Protein AF-A0A2N2NCZ4-F1 (afdb_monomer)

Mean predicted aligned error: 8.4 Å

Foldseek 3Di:
DDPPPPPPPDPPDADAFAADDPVLVVLLVVLVVVCVVVVHAAAALPDPDVVSLVVQLVSSLVVCVVPDPPPVCSNVSSVQSSQQRHHLGSCSSVVPDPQFDDWDADQQWIWTQGVNDIGTNGRRYGPVSNVVSVVVNVVRVD

Solvent-accessible surface area (backbone atoms only — not comparable to full-atom values): 8424 Å² total; per-residue (Å²): 137,82,80,82,72,77,74,74,82,69,75,93,64,79,85,89,75,82,54,57,50,73,69,52,52,56,49,42,51,56,51,48,53,50,31,58,75,72,69,54,76,65,54,54,64,86,62,79,59,66,66,59,54,49,51,50,33,52,51,48,34,49,53,42,61,77,76,46,88,60,70,84,53,36,66,60,50,22,49,54,40,40,42,50,59,26,37,59,16,79,50,39,70,51,72,71,36,90,52,48,78,46,81,47,77,55,88,22,28,34,34,34,32,41,78,93,38,82,44,80,75,44,68,41,41,58,41,70,56,55,52,54,47,52,53,54,46,54,72,70,71,110

Secondary structure (DSSP, 8-state):
-----------SS---PPPPPHHHHHHHHHHHHHHHHHTPPPPPTT---HHHHHHHHHHHHHHHHHH-S-TTTHHHHHHHHHHHHSTTGGGHHHHT-TTEEEEEEETTEEEEEETTEEEEEEE-S-HHHHHHHHHHHHHH--

Nearest PDB structures (foldseek):
  3bw3-assembly1_A-2  TM=2.807E-01  e=3.750E+00  Streptomyces ansochromogenes
  1uk5-assembly1_A  TM=2.786E-01  e=5.407E+00  Mus musculus

pLDDT: mean 81.17, std 11.91, range [39.19, 93.56]

Sequence (142 aa):
MDNLGTSLIHPSSPPIIQPLNQSDLILIERVREELVFRGINPPSWREVDPEKRRRFFDEVRSILIDQFEDRLAVNRNALIITDALSGIGLLDQLLRDPYVEEIFVRNGVVAVEYDGTFHHLGKLADDSYFENLAVHVADQGG

Structure (mmCIF, N/CA/C/O backbone):
data_AF-A0A2N2NCZ4-F1
#
_entry.id   AF-A0A2N2NCZ4-F1
#
loop_
_atom_site.group_PDB
_atom_site.id
_atom_site.type_symbol
_atom_site.label_atom_id
_atom_site.label_alt_id
_atom_site.label_comp_id
_atom_site.label_asym_id
_atom_site.label_entity_id
_atom_site.label_seq_id
_atom_site.pdbx_PDB_ins_code
_atom_site.Cartn_x
_atom_site.Cartn_y
_atom_site.Cartn_z
_atom_site.occupancy
_atom_site.B_iso_or_equiv
_atom_site.auth_seq_id
_atom_site.auth_comp_id
_atom_site.auth_asym_id
_atom_site.auth_atom_id
_atom_site.pdbx_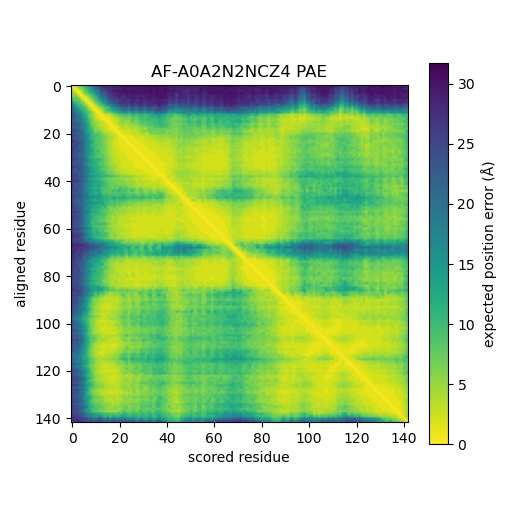PDB_model_num
ATOM 1 N N . MET A 1 1 ? 44.301 10.380 -21.698 1.00 39.19 1 MET A N 1
ATOM 2 C CA . MET A 1 1 ? 43.675 11.042 -20.534 1.00 39.19 1 MET A CA 1
ATOM 3 C C . MET A 1 1 ? 42.285 10.474 -20.470 1.00 39.19 1 MET A C 1
ATOM 5 O O . MET A 1 1 ? 41.419 10.885 -21.230 1.00 39.19 1 MET A O 1
ATOM 9 N N . ASP A 1 2 ? 42.162 9.415 -19.686 1.00 39.78 2 ASP A N 1
ATOM 10 C CA . ASP A 1 2 ? 41.014 8.525 -19.693 1.00 39.78 2 ASP A CA 1
ATOM 11 C C . ASP A 1 2 ? 39.938 9.128 -18.796 1.00 39.78 2 ASP A C 1
ATOM 13 O O . ASP A 1 2 ? 40.158 9.364 -17.607 1.00 39.78 2 ASP A O 1
ATOM 17 N N . ASN A 1 3 ? 38.790 9.443 -19.395 1.00 41.97 3 ASN A N 1
ATOM 18 C CA . ASN A 1 3 ? 37.600 9.836 -18.661 1.00 41.97 3 ASN A CA 1
ATOM 19 C C . ASN A 1 3 ? 37.147 8.629 -17.836 1.00 41.97 3 ASN A C 1
ATOM 21 O O . ASN A 1 3 ? 36.598 7.671 -18.379 1.00 41.97 3 ASN A O 1
ATOM 25 N N . LEU A 1 4 ? 37.377 8.682 -16.524 1.00 44.81 4 LEU A N 1
ATOM 26 C CA . LEU A 1 4 ? 36.691 7.844 -15.547 1.00 44.81 4 LEU A CA 1
ATOM 27 C C . LEU A 1 4 ? 35.210 8.228 -15.578 1.00 44.81 4 LEU A C 1
ATOM 29 O O . LEU A 1 4 ? 34.755 9.090 -14.829 1.00 44.81 4 LEU A O 1
ATOM 33 N N . GLY A 1 5 ? 34.474 7.623 -16.510 1.00 43.09 5 GLY A N 1
ATOM 34 C CA . GLY A 1 5 ? 33.025 7.620 -16.497 1.00 43.09 5 GLY A CA 1
ATOM 35 C C . GLY A 1 5 ? 32.584 6.977 -15.194 1.00 43.09 5 GLY A C 1
ATOM 36 O O . GLY A 1 5 ? 32.761 5.776 -14.995 1.00 43.09 5 GLY A O 1
ATOM 37 N N . THR A 1 6 ? 32.056 7.792 -14.289 1.00 41.78 6 THR A N 1
ATOM 38 C CA . THR A 1 6 ? 31.258 7.341 -13.158 1.00 41.78 6 THR A CA 1
ATOM 39 C C . THR A 1 6 ? 30.186 6.417 -13.727 1.00 41.78 6 THR A C 1
ATOM 41 O O . THR A 1 6 ? 29.226 6.894 -14.326 1.00 41.78 6 THR A O 1
ATOM 44 N N . SER A 1 7 ? 30.373 5.097 -13.619 1.00 45.47 7 SER A N 1
ATOM 45 C CA . SER A 1 7 ? 29.278 4.156 -13.832 1.00 45.47 7 SER A CA 1
ATOM 46 C C . SER A 1 7 ? 28.249 4.496 -12.773 1.00 45.47 7 SER A C 1
ATOM 48 O O . SER A 1 7 ? 28.431 4.179 -11.597 1.00 45.47 7 SER A O 1
ATOM 50 N N . LEU A 1 8 ? 27.213 5.224 -13.182 1.00 53.41 8 LEU A N 1
ATOM 51 C CA . LEU A 1 8 ? 25.962 5.264 -12.455 1.00 53.41 8 LEU A CA 1
ATOM 52 C C . LEU A 1 8 ? 25.588 3.797 -12.273 1.00 53.41 8 LEU A C 1
ATOM 54 O O . LEU A 1 8 ? 25.417 3.069 -13.250 1.00 53.41 8 LEU A O 1
ATOM 58 N N . ILE A 1 9 ? 25.620 3.326 -11.030 1.00 55.41 9 ILE A N 1
ATOM 59 C CA . ILE A 1 9 ? 25.180 1.980 -10.692 1.00 55.41 9 ILE A CA 1
ATOM 60 C C . ILE A 1 9 ? 23.670 2.009 -10.921 1.00 55.41 9 ILE A C 1
ATOM 62 O O . ILE A 1 9 ? 22.908 2.356 -10.023 1.00 55.41 9 ILE A O 1
ATOM 66 N N . HIS A 1 10 ? 23.253 1.761 -12.160 1.00 57.41 10 HIS A N 1
ATOM 67 C CA . HIS A 1 10 ? 21.858 1.539 -12.490 1.00 57.41 10 HIS A CA 1
ATOM 68 C C . HIS A 1 10 ? 21.456 0.244 -11.778 1.00 57.41 10 HIS A C 1
ATOM 70 O O . HIS A 1 10 ? 22.152 -0.769 -11.938 1.00 57.41 10 HIS A O 1
ATOM 76 N N . PRO A 1 11 ? 20.414 0.257 -10.932 1.00 66.75 11 PRO A N 1
ATOM 77 C CA . PRO A 1 11 ? 19.906 -0.981 -10.369 1.00 66.75 11 PRO A CA 1
ATOM 78 C C . PRO A 1 11 ? 19.506 -1.871 -11.545 1.00 66.75 11 PRO A C 1
ATOM 80 O O . PRO A 1 11 ? 18.781 -1.440 -12.423 1.00 66.75 11 PRO A O 1
ATOM 83 N N . SER A 1 12 ? 20.000 -3.102 -11.614 1.00 72.81 12 SER A N 1
ATOM 84 C CA . SER A 1 12 ? 19.674 -4.018 -12.718 1.00 72.81 12 SER A CA 1
ATOM 85 C C . SER A 1 12 ? 18.339 -4.740 -12.511 1.00 72.81 12 SER A C 1
ATOM 87 O O . SER A 1 12 ? 18.088 -5.781 -13.120 1.00 72.81 12 SER A O 1
ATOM 89 N N . SER A 1 13 ? 17.546 -4.322 -11.524 1.00 81.12 13 SER A N 1
ATOM 90 C CA . SER A 1 13 ? 16.341 -5.027 -11.103 1.00 81.12 13 SER A CA 1
ATOM 91 C C . SER A 1 13 ? 15.372 -4.083 -10.395 1.00 81.12 13 SER A C 1
ATOM 93 O O . SER A 1 13 ? 15.822 -3.222 -9.634 1.00 81.12 13 SER A O 1
ATOM 95 N N . PRO A 1 14 ? 14.059 -4.294 -10.584 1.00 83.94 14 PRO A N 1
ATOM 96 C CA . PRO A 1 14 ? 13.028 -3.527 -9.900 1.00 83.94 14 PRO A CA 1
ATOM 97 C C . PRO A 1 14 ? 13.042 -3.768 -8.381 1.00 83.94 14 PRO A C 1
ATOM 99 O O . PRO A 1 14 ? 13.574 -4.785 -7.911 1.00 83.94 14 PRO A O 1
ATOM 102 N N . PRO A 1 15 ? 12.422 -2.868 -7.595 1.00 83.44 15 PRO A N 1
ATOM 103 C CA . PRO A 1 15 ? 12.303 -3.035 -6.154 1.00 83.44 15 PRO A CA 1
ATOM 104 C C . PRO A 1 15 ? 11.508 -4.300 -5.795 1.00 83.44 15 PRO A C 1
ATOM 106 O O . PRO A 1 15 ? 10.540 -4.679 -6.456 1.00 83.44 15 PRO A O 1
ATOM 109 N N . ILE A 1 16 ? 11.930 -4.965 -4.716 1.00 83.00 16 ILE A N 1
ATOM 110 C CA . ILE A 1 16 ? 11.297 -6.196 -4.232 1.00 83.00 16 ILE A CA 1
ATOM 111 C C . ILE A 1 16 ? 10.042 -5.835 -3.437 1.00 83.00 16 ILE A C 1
ATOM 113 O O . ILE A 1 16 ? 10.140 -5.271 -2.348 1.00 83.00 16 ILE A O 1
ATOM 117 N N . ILE A 1 17 ? 8.876 -6.244 -3.938 1.00 83.25 17 ILE A N 1
ATOM 118 C CA . ILE A 1 17 ? 7.608 -6.129 -3.212 1.00 83.25 17 ILE A CA 1
ATOM 119 C C . ILE A 1 17 ? 7.332 -7.414 -2.434 1.00 83.25 17 ILE A C 1
ATOM 121 O O . ILE A 1 17 ? 7.426 -8.519 -2.970 1.00 83.25 17 ILE A O 1
ATOM 125 N N . GLN A 1 18 ? 6.952 -7.266 -1.165 1.00 81.69 18 GLN A N 1
ATOM 126 C CA . GLN A 1 18 ? 6.456 -8.383 -0.366 1.00 81.69 18 GLN A CA 1
ATOM 127 C C . GLN A 1 18 ? 4.992 -8.673 -0.728 1.00 81.69 18 GLN A C 1
ATOM 129 O O . GLN A 1 18 ? 4.167 -7.762 -0.638 1.00 81.69 18 GLN A O 1
ATOM 134 N N . PRO A 1 19 ? 4.648 -9.917 -1.106 1.00 84.56 19 PRO A N 1
ATOM 135 C CA . PRO A 1 19 ? 3.262 -10.294 -1.339 1.00 84.56 19 PRO A CA 1
ATOM 136 C C . PRO A 1 19 ? 2.412 -10.155 -0.073 1.00 84.56 19 PRO A C 1
ATOM 138 O O . PRO A 1 19 ? 2.862 -10.519 1.016 1.00 84.56 19 PRO A O 1
ATOM 141 N N . LEU A 1 20 ? 1.167 -9.708 -0.233 1.00 84.25 20 LEU A N 1
ATOM 142 C CA . LEU A 1 20 ? 0.166 -9.747 0.829 1.00 84.25 20 LEU A CA 1
ATOM 143 C C . LEU A 1 20 ? -0.378 -11.165 0.960 1.00 84.25 20 LEU A C 1
ATOM 145 O O . LEU A 1 20 ? -0.828 -11.774 -0.014 1.00 84.25 20 LEU A O 1
ATOM 149 N N . ASN A 1 21 ? -0.358 -11.687 2.182 1.00 83.69 21 ASN A N 1
ATOM 150 C CA . ASN A 1 21 ? -1.032 -12.937 2.507 1.00 83.69 21 ASN A CA 1
ATOM 151 C C . ASN A 1 21 ? -2.483 -12.675 2.960 1.00 83.69 21 ASN A C 1
ATOM 153 O O . ASN A 1 21 ? -2.907 -11.539 3.159 1.00 83.69 21 ASN A O 1
ATOM 157 N N . GLN A 1 22 ? -3.258 -13.742 3.157 1.00 81.00 22 GLN A N 1
ATOM 158 C CA . GLN A 1 22 ? -4.672 -13.629 3.527 1.00 81.00 22 GLN A CA 1
ATOM 159 C C . GLN A 1 22 ? -4.900 -12.947 4.888 1.00 81.00 22 GLN A C 1
ATOM 161 O O . GLN A 1 22 ? -5.884 -12.229 5.052 1.00 81.00 22 GLN A O 1
ATOM 166 N N . SER A 1 23 ? -3.992 -13.128 5.848 1.00 83.31 23 SER A N 1
ATOM 167 C CA . SER A 1 23 ? -4.052 -12.434 7.138 1.00 83.31 23 SER A CA 1
ATOM 168 C C . SER A 1 23 ? -3.828 -10.932 6.970 1.00 83.31 23 SER A C 1
ATOM 170 O O . SER A 1 23 ? -4.530 -10.144 7.602 1.00 83.31 23 SER A O 1
ATOM 172 N N . ASP A 1 24 ? -2.905 -10.534 6.088 1.00 83.38 24 ASP A N 1
ATOM 173 C CA . ASP A 1 24 ? -2.651 -9.125 5.781 1.00 83.38 24 ASP A CA 1
ATOM 174 C C . ASP A 1 24 ? -3.878 -8.484 5.122 1.00 83.38 24 ASP A C 1
ATOM 176 O O . ASP A 1 24 ? -4.268 -7.383 5.496 1.00 83.38 24 ASP A O 1
ATOM 180 N N . LEU A 1 25 ? -4.539 -9.185 4.193 1.00 82.50 25 LEU A N 1
ATOM 181 C CA . LEU A 1 25 ? -5.753 -8.693 3.529 1.00 82.50 25 LEU A CA 1
ATOM 182 C C . LEU A 1 25 ? -6.908 -8.475 4.517 1.00 82.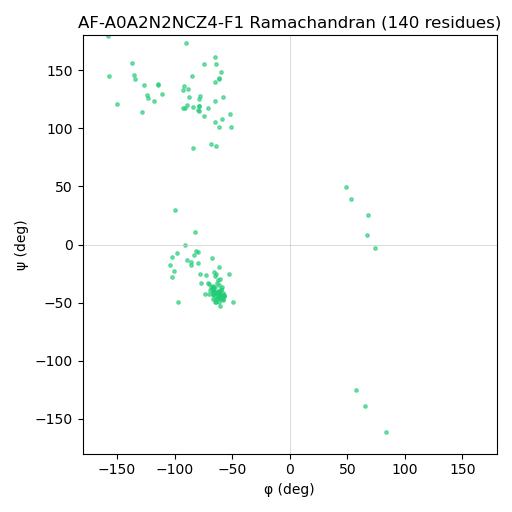50 25 LEU A C 1
ATOM 184 O O . LEU A 1 25 ? -7.555 -7.430 4.482 1.00 82.50 25 LEU A O 1
ATOM 188 N N . ILE A 1 26 ? -7.139 -9.423 5.433 1.00 85.75 26 ILE A N 1
ATOM 189 C CA . ILE A 1 26 ? -8.155 -9.285 6.493 1.00 85.75 26 ILE A CA 1
ATOM 190 C C . ILE A 1 26 ? -7.833 -8.086 7.391 1.00 85.75 26 ILE A C 1
ATOM 192 O O . ILE A 1 26 ? -8.725 -7.333 7.787 1.00 85.75 26 ILE A O 1
ATOM 196 N N . LEU A 1 27 ? -6.553 -7.907 7.717 1.00 85.31 27 LEU A N 1
ATOM 197 C CA . LEU A 1 27 ? -6.094 -6.809 8.552 1.00 85.31 27 LEU A CA 1
ATOM 198 C C . LEU A 1 27 ? -6.279 -5.451 7.860 1.00 85.31 27 LEU A C 1
ATOM 200 O O . LEU A 1 27 ? -6.759 -4.509 8.490 1.00 85.31 27 LEU A O 1
ATOM 204 N N . ILE A 1 28 ? -5.942 -5.364 6.571 1.00 85.88 28 ILE A N 1
ATOM 205 C CA . ILE A 1 28 ? -6.141 -4.171 5.741 1.00 85.88 28 ILE A CA 1
ATOM 206 C C . ILE A 1 28 ? -7.620 -3.789 5.701 1.00 85.88 28 ILE A C 1
ATOM 208 O O . ILE A 1 28 ? -7.935 -2.616 5.890 1.00 85.88 28 ILE A O 1
ATOM 212 N N . GLU A 1 29 ? -8.522 -4.755 5.503 1.00 85.06 29 GLU A N 1
ATOM 213 C CA . GLU A 1 29 ? -9.961 -4.477 5.451 1.00 85.06 29 GLU A CA 1
ATOM 214 C C . GLU A 1 29 ? -10.477 -3.928 6.784 1.00 85.06 29 GLU A C 1
ATOM 216 O O . GLU A 1 29 ? -11.117 -2.881 6.819 1.00 85.06 29 GLU A O 1
ATOM 221 N N . ARG A 1 30 ? -10.109 -4.562 7.903 1.00 87.06 30 ARG A N 1
ATOM 222 C CA . ARG A 1 30 ? -10.516 -4.095 9.235 1.00 87.06 30 ARG A CA 1
ATOM 223 C C . ARG A 1 30 ? -10.012 -2.679 9.532 1.00 87.06 30 ARG A C 1
ATOM 225 O O . ARG A 1 30 ? -10.752 -1.864 10.075 1.00 87.06 30 ARG A O 1
ATOM 232 N N . VAL A 1 31 ? -8.757 -2.373 9.193 1.00 87.56 31 VAL A N 1
ATOM 233 C CA . VAL A 1 31 ? -8.218 -1.019 9.395 1.00 87.56 31 VAL A CA 1
ATOM 234 C C . VAL A 1 31 ? -8.884 -0.016 8.454 1.00 87.56 31 VAL A C 1
ATOM 236 O O . VAL A 1 31 ? -9.158 1.105 8.873 1.00 87.56 31 VAL A O 1
ATOM 239 N N . ARG A 1 32 ? -9.199 -0.402 7.213 1.00 85.00 32 ARG A N 1
ATOM 240 C CA . ARG A 1 32 ? -9.948 0.446 6.277 1.00 85.00 32 ARG A CA 1
ATOM 241 C C . ARG A 1 32 ? -11.323 0.813 6.833 1.00 85.00 32 ARG A C 1
ATOM 243 O O . ARG A 1 32 ? -11.673 1.989 6.804 1.00 85.00 32 ARG A O 1
ATOM 250 N N . GLU A 1 33 ? -12.075 -0.152 7.355 1.00 86.94 33 GLU A N 1
ATOM 251 C CA . GLU A 1 33 ? -13.379 0.099 7.983 1.00 86.94 33 GLU A CA 1
ATOM 252 C C . GLU A 1 33 ? -13.266 1.109 9.135 1.00 86.94 33 GLU A C 1
ATOM 254 O O . GLU A 1 33 ? -14.051 2.055 9.218 1.00 86.94 33 GLU A O 1
ATOM 259 N N . GLU A 1 34 ? -12.245 0.964 9.982 1.00 88.56 34 GLU A N 1
ATOM 260 C CA . GLU A 1 34 ? -11.992 1.892 11.087 1.00 88.56 34 GLU A CA 1
ATOM 261 C C . GLU A 1 34 ? -11.596 3.295 10.594 1.00 88.56 34 GLU A C 1
ATOM 263 O O . GLU A 1 34 ? -12.071 4.297 11.128 1.00 88.56 34 GLU A O 1
ATOM 268 N N . LEU A 1 35 ? -10.759 3.396 9.557 1.00 87.19 35 LEU A N 1
ATOM 269 C CA . LEU A 1 35 ? -10.389 4.679 8.950 1.00 87.19 35 LEU A CA 1
ATOM 270 C C . LEU A 1 35 ? -11.618 5.403 8.389 1.00 87.19 35 LEU A C 1
ATOM 272 O O . LEU A 1 35 ? -11.787 6.599 8.633 1.00 87.19 35 LEU A O 1
ATOM 276 N N . VAL A 1 36 ? -12.509 4.673 7.710 1.00 85.69 36 VAL A N 1
ATOM 277 C CA . VAL A 1 36 ? -13.789 5.202 7.217 1.00 85.69 36 VAL A CA 1
ATOM 278 C C . VAL A 1 36 ? -14.659 5.676 8.379 1.00 85.69 36 VAL A C 1
ATOM 280 O O . VAL A 1 36 ? -15.185 6.787 8.330 1.00 85.69 36 VAL A O 1
ATOM 283 N N . PHE A 1 37 ? -14.767 4.885 9.449 1.00 87.19 37 PHE A N 1
ATOM 284 C CA . PHE A 1 37 ? -15.521 5.258 10.647 1.00 87.19 37 PHE A CA 1
ATOM 285 C C . PHE A 1 37 ? -14.984 6.540 11.305 1.00 87.19 37 PHE A C 1
ATOM 287 O O . PHE A 1 37 ? -15.764 7.396 11.726 1.00 87.19 37 PHE A O 1
ATOM 294 N N . ARG A 1 38 ? -13.657 6.711 11.348 1.00 87.12 38 ARG A N 1
ATOM 295 C CA . ARG A 1 38 ? -12.985 7.910 11.880 1.00 87.12 38 ARG A CA 1
ATOM 296 C C . ARG A 1 38 ? -12.967 9.094 10.902 1.00 87.12 38 ARG A C 1
ATOM 298 O O . ARG A 1 38 ? -12.540 10.181 11.285 1.00 87.12 38 ARG A O 1
ATOM 305 N N . GLY A 1 39 ? -13.419 8.913 9.658 1.00 84.94 39 GLY A N 1
ATOM 306 C CA . GLY A 1 39 ? -13.376 9.939 8.610 1.00 84.94 39 GLY A CA 1
ATOM 307 C C . GLY A 1 39 ? -11.958 10.285 8.138 1.00 84.94 39 GLY A C 1
ATOM 308 O O . GLY A 1 39 ? -11.719 11.398 7.667 1.00 84.94 39 GLY A O 1
ATOM 309 N N . ILE A 1 40 ? -11.008 9.358 8.288 1.00 85.94 40 ILE A N 1
ATOM 310 C CA . ILE A 1 40 ? -9.609 9.528 7.889 1.00 85.94 40 ILE A CA 1
ATOM 311 C C . ILE A 1 40 ? -9.440 8.983 6.472 1.00 85.94 40 ILE A C 1
ATOM 313 O O . ILE A 1 40 ? -9.608 7.791 6.225 1.00 85.94 40 ILE A O 1
ATOM 317 N N . ASN A 1 41 ? -9.063 9.857 5.540 1.00 82.56 41 ASN A N 1
ATOM 318 C CA . ASN A 1 41 ? -8.819 9.467 4.155 1.00 82.56 41 ASN A CA 1
ATOM 319 C C . ASN A 1 41 ? -7.343 9.105 3.939 1.00 82.56 41 ASN A C 1
ATOM 321 O O . ASN A 1 41 ? -6.470 9.853 4.397 1.00 82.56 41 ASN A O 1
ATOM 325 N N . PRO A 1 42 ? -7.047 8.015 3.208 1.00 83.62 42 PRO A N 1
ATOM 326 C CA . PRO A 1 42 ? -5.687 7.728 2.784 1.00 83.62 42 PRO A CA 1
ATOM 327 C C . PRO A 1 42 ? -5.119 8.853 1.906 1.00 83.62 42 PRO A C 1
ATOM 329 O O . PRO A 1 42 ? -5.865 9.501 1.163 1.00 83.62 42 PRO A O 1
ATOM 332 N N . PRO A 1 43 ? -3.801 9.103 1.962 1.00 84.12 43 PRO A N 1
ATOM 333 C CA . PRO A 1 43 ? -3.163 10.068 1.082 1.00 84.12 43 PRO A CA 1
ATOM 334 C C . PRO A 1 43 ? -3.256 9.602 -0.378 1.00 84.12 43 PRO A C 1
ATOM 336 O O . PRO A 1 43 ? -3.072 8.421 -0.685 1.00 84.12 43 PRO A O 1
ATOM 339 N N . SER A 1 44 ? -3.517 10.551 -1.280 1.00 80.62 44 SER A N 1
ATOM 340 C CA . SER A 1 44 ? -3.587 10.289 -2.721 1.00 80.62 44 SER A CA 1
ATOM 341 C C . SER A 1 44 ? -2.239 9.833 -3.279 1.00 80.62 44 SER A C 1
ATOM 343 O O . SER A 1 44 ? -1.186 10.195 -2.760 1.00 80.62 44 SER A O 1
ATOM 345 N N . TRP A 1 45 ? -2.243 9.098 -4.392 1.00 75.38 45 TRP A N 1
ATOM 346 C CA . TRP A 1 45 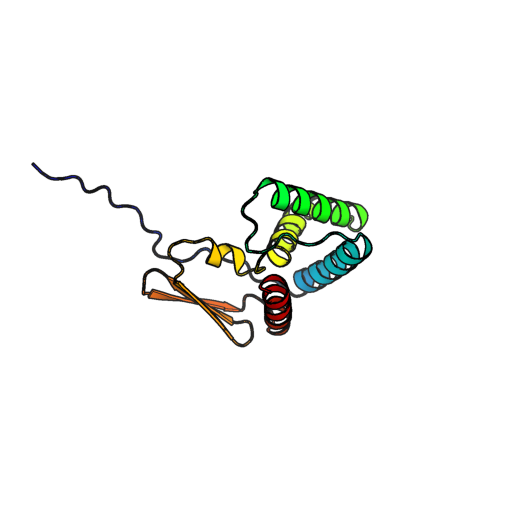? -0.999 8.685 -5.060 1.00 75.38 45 TRP A CA 1
ATOM 347 C C . TRP A 1 45 ? -0.208 9.863 -5.631 1.00 75.38 45 TRP A C 1
ATOM 349 O O . TRP A 1 45 ? 1.010 9.785 -5.775 1.00 75.38 45 TRP A O 1
ATOM 359 N N . ARG A 1 46 ? -0.892 10.979 -5.905 1.00 72.50 46 ARG A N 1
ATOM 360 C CA . ARG A 1 46 ? -0.276 12.245 -6.323 1.00 72.50 46 ARG A CA 1
ATOM 361 C C . ARG A 1 46 ? 0.269 13.048 -5.143 1.00 72.50 46 ARG A C 1
ATOM 363 O O . ARG A 1 46 ? 0.855 14.106 -5.356 1.00 72.50 46 ARG A O 1
ATOM 370 N N . GLU A 1 47 ? 0.039 12.592 -3.912 1.00 79.19 47 GLU A N 1
ATOM 371 C CA . GLU A 1 47 ? 0.527 13.268 -2.721 1.00 79.19 47 GLU A CA 1
ATOM 372 C C . GLU A 1 47 ? 2.045 13.104 -2.612 1.00 79.19 47 GLU A C 1
ATOM 374 O O . GLU A 1 47 ? 2.576 11.996 -2.490 1.00 79.19 47 GLU A O 1
ATOM 379 N N . VAL A 1 48 ? 2.739 14.238 -2.663 1.00 71.00 48 VAL A N 1
ATOM 380 C CA . VAL A 1 48 ? 4.202 14.317 -2.602 1.00 71.00 48 VAL A CA 1
ATOM 381 C C . VAL A 1 48 ? 4.696 14.756 -1.228 1.00 71.00 48 VAL A C 1
ATOM 383 O O . VAL A 1 48 ? 5.892 14.661 -0.970 1.00 71.00 48 VAL A O 1
ATOM 386 N N . ASP A 1 49 ? 3.802 15.225 -0.348 1.00 80.50 49 ASP A N 1
ATOM 387 C CA . ASP A 1 49 ? 4.166 15.661 0.996 1.00 80.50 49 ASP A CA 1
ATOM 388 C C . ASP A 1 49 ? 4.460 14.456 1.919 1.00 80.50 49 ASP A C 1
ATOM 390 O O . ASP A 1 49 ? 3.534 13.725 2.307 1.00 80.50 49 ASP A O 1
ATOM 394 N N . PRO A 1 50 ? 5.729 14.239 2.323 1.00 77.50 50 PRO A N 1
ATOM 395 C CA . PRO A 1 50 ? 6.091 13.134 3.206 1.00 77.50 50 PRO A CA 1
ATOM 396 C C . PRO A 1 50 ? 5.450 13.254 4.596 1.00 77.50 50 PRO A C 1
ATOM 398 O O . PRO A 1 50 ? 5.221 12.233 5.250 1.00 77.50 50 PRO A O 1
ATOM 401 N N . GLU A 1 51 ? 5.109 14.467 5.044 1.00 85.62 51 GLU A N 1
ATOM 402 C CA . GLU A 1 51 ? 4.475 14.690 6.345 1.00 85.62 51 GLU A CA 1
ATOM 403 C C . GLU A 1 51 ? 3.063 14.102 6.387 1.00 85.62 51 GLU A C 1
ATOM 405 O O . GLU A 1 51 ? 2.666 13.510 7.392 1.00 85.62 51 GLU A O 1
ATOM 410 N N . LYS A 1 52 ? 2.300 14.194 5.292 1.00 84.62 52 LYS A N 1
ATOM 411 C CA . LYS A 1 52 ? 0.950 13.616 5.222 1.00 84.62 52 LYS A CA 1
ATOM 412 C C . LYS A 1 52 ? 0.973 12.097 5.276 1.00 84.62 52 LYS A C 1
ATOM 414 O O . LYS A 1 52 ? 0.185 11.509 6.017 1.00 84.62 52 LYS A O 1
ATOM 419 N N . ARG A 1 53 ? 1.901 11.460 4.553 1.00 82.56 53 ARG A N 1
ATOM 420 C CA . ARG A 1 53 ? 2.073 10.001 4.624 1.00 82.56 53 ARG A CA 1
ATOM 421 C C . ARG A 1 53 ? 2.477 9.569 6.029 1.00 82.56 53 ARG A C 1
ATOM 423 O O . ARG A 1 53 ? 1.970 8.572 6.534 1.00 82.56 53 ARG A O 1
ATOM 430 N N . ARG A 1 54 ? 3.348 10.342 6.683 1.00 86.12 54 ARG A N 1
ATOM 431 C CA . ARG A 1 54 ? 3.771 10.055 8.053 1.00 86.12 54 ARG A CA 1
ATOM 432 C C . ARG A 1 54 ? 2.631 10.182 9.061 1.00 86.12 54 ARG A C 1
ATOM 434 O O . ARG A 1 54 ? 2.471 9.292 9.885 1.00 86.12 54 ARG A O 1
ATOM 441 N N . ARG A 1 55 ? 1.798 11.219 8.948 1.00 89.69 55 ARG A N 1
ATOM 442 C CA . ARG A 1 55 ? 0.585 11.351 9.772 1.00 89.69 55 ARG A CA 1
ATOM 443 C C . ARG A 1 55 ? -0.369 10.182 9.558 1.00 89.69 55 ARG A C 1
ATOM 445 O O . ARG A 1 55 ? -0.848 9.617 10.529 1.00 89.69 55 ARG A O 1
ATOM 452 N N . PHE A 1 56 ? -0.597 9.782 8.308 1.00 89.44 56 PHE A N 1
ATOM 453 C CA . PHE A 1 56 ? -1.446 8.629 8.009 1.00 89.44 56 PHE A CA 1
ATOM 454 C C . PHE A 1 56 ? -0.895 7.328 8.615 1.00 89.44 56 PHE A C 1
ATOM 456 O O . PHE A 1 56 ? -1.649 6.562 9.208 1.00 89.44 56 PHE A O 1
ATOM 463 N N . PHE A 1 57 ? 0.423 7.115 8.554 1.00 89.25 57 PHE A N 1
ATOM 464 C CA . PHE A 1 57 ? 1.073 5.998 9.243 1.00 89.25 57 PHE A CA 1
ATOM 465 C C . PHE A 1 57 ? 0.830 6.026 10.757 1.00 89.25 57 PHE A C 1
ATOM 467 O O . PHE A 1 57 ? 0.533 4.987 11.348 1.00 89.25 57 PHE A O 1
ATOM 474 N N . ASP A 1 58 ? 0.943 7.194 11.393 1.00 90.25 58 ASP A N 1
ATOM 475 C CA . ASP A 1 58 ? 0.713 7.333 12.833 1.00 90.25 58 ASP A CA 1
ATOM 476 C C . ASP A 1 58 ? -0.754 7.040 13.210 1.00 90.25 58 ASP A C 1
ATOM 478 O O . ASP A 1 58 ? -0.996 6.375 14.219 1.00 90.25 58 ASP A O 1
ATOM 482 N N . GLU A 1 59 ? -1.722 7.428 12.372 1.00 91.31 59 GLU A N 1
ATOM 483 C CA . GLU A 1 59 ? -3.144 7.083 12.545 1.00 91.31 59 GLU A CA 1
ATOM 484 C C . GLU A 1 59 ? -3.391 5.572 12.425 1.00 91.31 59 GLU A C 1
ATOM 486 O O . GLU A 1 59 ? -3.990 4.959 13.312 1.00 91.31 59 GLU A O 1
ATOM 491 N N . VAL A 1 60 ? -2.868 4.939 11.367 1.00 90.31 60 VAL A N 1
ATOM 492 C CA . VAL A 1 60 ? -2.940 3.479 11.174 1.00 90.31 60 VAL A CA 1
ATOM 493 C C . VAL A 1 60 ? -2.313 2.755 12.364 1.00 90.31 60 VAL A C 1
ATOM 495 O O . VAL A 1 60 ? -2.875 1.797 12.896 1.00 90.31 60 VAL A O 1
ATOM 498 N N . ARG A 1 61 ? -1.156 3.230 12.828 1.00 90.56 61 ARG A N 1
ATOM 499 C CA . ARG A 1 61 ? -0.475 2.682 13.997 1.00 90.56 61 ARG A CA 1
ATOM 500 C C . ARG A 1 61 ? -1.317 2.832 15.262 1.00 90.56 61 ARG A C 1
ATOM 502 O O . ARG A 1 61 ? -1.355 1.892 16.050 1.00 90.56 61 ARG A O 1
ATOM 509 N N . SER A 1 62 ? -1.990 3.966 15.459 1.00 89.62 62 SER A N 1
ATOM 510 C CA . SER A 1 62 ? -2.890 4.168 16.599 1.00 89.62 62 SER A CA 1
ATOM 511 C C . SER A 1 62 ? -4.044 3.167 16.579 1.00 89.62 62 SER A C 1
ATOM 513 O O . SER A 1 62 ? -4.293 2.522 17.592 1.00 89.62 62 SER A O 1
ATOM 515 N N . ILE A 1 63 ? -4.686 2.968 15.424 1.00 89.06 63 ILE A N 1
ATOM 516 C CA . ILE A 1 63 ? -5.751 1.966 15.251 1.00 89.06 63 ILE A CA 1
ATOM 517 C C . ILE A 1 63 ? -5.244 0.568 15.617 1.00 89.06 63 ILE A C 1
ATOM 519 O O . ILE A 1 63 ? -5.915 -0.179 16.331 1.00 89.06 63 ILE A O 1
ATOM 523 N N . LEU A 1 64 ? -4.036 0.216 15.169 1.00 88.25 64 LEU A N 1
ATOM 524 C CA . LEU A 1 64 ? -3.448 -1.081 15.484 1.00 88.25 64 LEU A CA 1
ATOM 525 C C . LEU A 1 64 ? -3.128 -1.243 16.979 1.00 88.25 64 LEU A C 1
ATOM 527 O O . LEU A 1 64 ? -3.289 -2.334 17.516 1.00 88.25 64 LEU A O 1
ATOM 531 N N . ILE A 1 65 ? -2.690 -0.183 17.663 1.00 87.94 65 ILE A N 1
ATOM 532 C CA . ILE A 1 65 ? -2.447 -0.214 19.115 1.00 87.94 65 ILE A CA 1
ATOM 533 C C . ILE A 1 65 ? -3.758 -0.403 19.886 1.00 87.94 65 ILE A C 1
ATOM 535 O O . ILE A 1 65 ? -3.770 -1.126 20.882 1.00 87.94 65 ILE A O 1
ATOM 539 N N . ASP A 1 66 ? -4.839 0.228 19.429 1.00 84.19 66 ASP A N 1
ATOM 540 C CA . ASP A 1 66 ? -6.151 0.150 20.074 1.00 84.19 66 ASP A CA 1
ATOM 541 C C . ASP A 1 66 ? -6.791 -1.240 19.913 1.00 84.19 66 ASP A C 1
ATOM 543 O O . ASP A 1 66 ? -7.504 -1.704 20.803 1.00 84.19 66 ASP A O 1
ATOM 547 N N . GLN A 1 67 ? -6.548 -1.908 18.779 1.00 78.69 67 GLN A N 1
ATOM 548 C CA . GLN A 1 67 ? -7.246 -3.142 18.401 1.00 78.69 67 GLN A CA 1
ATOM 549 C C . GLN A 1 67 ? -6.431 -4.436 18.580 1.00 78.69 67 GLN A C 1
ATOM 551 O O . GLN A 1 67 ? -7.029 -5.514 18.590 1.00 78.69 67 GLN A O 1
ATOM 556 N N . PHE A 1 68 ? -5.097 -4.377 18.699 1.00 71.25 68 PHE A N 1
ATOM 557 C CA . PHE A 1 68 ? -4.239 -5.571 18.692 1.00 71.25 68 PHE A CA 1
ATOM 558 C C . PHE A 1 68 ? -3.301 -5.645 19.905 1.00 71.25 68 PHE A C 1
ATOM 560 O O . PHE A 1 68 ? -2.659 -4.672 20.294 1.00 71.25 68 PHE A O 1
ATOM 567 N N . GLU A 1 69 ? -3.174 -6.844 20.483 1.00 59.34 69 GLU A N 1
ATOM 568 C CA . GLU A 1 69 ? -2.311 -7.092 21.650 1.00 59.34 69 GLU A CA 1
ATOM 569 C C . GLU A 1 69 ? -0.817 -7.203 21.289 1.00 59.34 69 GLU A C 1
ATOM 571 O O . GLU A 1 69 ? 0.045 -6.902 22.121 1.00 59.34 69 GLU A O 1
ATOM 576 N N . ASP A 1 70 ? -0.479 -7.588 20.051 1.00 69.19 70 ASP A N 1
ATOM 577 C CA . ASP A 1 70 ? 0.913 -7.810 19.639 1.00 69.19 70 ASP A CA 1
ATOM 578 C C . ASP A 1 70 ? 1.626 -6.519 19.213 1.00 69.19 70 ASP A C 1
ATOM 580 O O . ASP A 1 70 ? 1.784 -6.194 18.032 1.00 69.19 70 ASP A O 1
ATOM 584 N N . ARG A 1 71 ? 2.126 -5.798 20.217 1.00 69.44 71 ARG A N 1
ATOM 585 C CA . ARG A 1 71 ? 2.891 -4.553 20.052 1.00 69.44 71 ARG A CA 1
ATOM 586 C C . ARG A 1 71 ? 4.199 -4.714 19.272 1.00 69.44 71 ARG A C 1
ATOM 588 O O . ARG A 1 71 ? 4.718 -3.707 18.791 1.00 69.44 71 ARG A O 1
ATOM 595 N N . LEU A 1 72 ? 4.745 -5.927 19.146 1.00 73.38 72 LEU A N 1
ATOM 596 C CA . LEU A 1 72 ? 5.991 -6.159 18.408 1.00 73.38 72 LEU A CA 1
ATOM 597 C C . LEU A 1 72 ? 5.749 -6.143 16.894 1.00 73.38 72 LEU A C 1
ATOM 599 O O . LEU A 1 72 ? 6.594 -5.651 16.145 1.00 73.3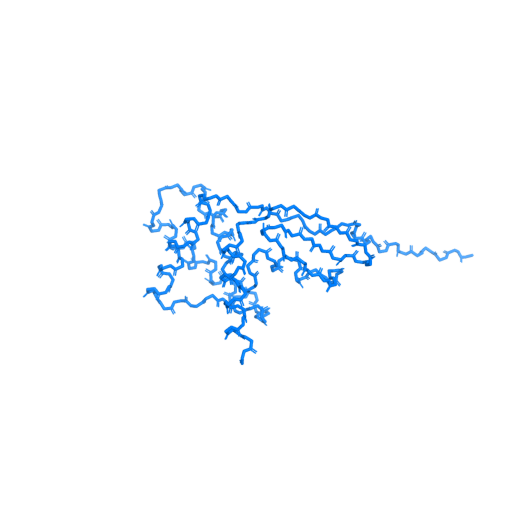8 72 LEU A O 1
ATOM 603 N N . ALA A 1 73 ? 4.579 -6.609 16.449 1.00 79.81 73 ALA A N 1
ATOM 604 C CA . ALA A 1 73 ? 4.190 -6.610 15.041 1.00 79.81 73 ALA A CA 1
ATOM 605 C C . ALA A 1 73 ? 3.541 -5.293 14.577 1.00 79.81 73 ALA A C 1
ATOM 607 O O . ALA A 1 73 ? 3.529 -5.022 13.376 1.00 79.81 73 ALA A O 1
ATOM 608 N N . VAL A 1 74 ? 3.057 -4.445 15.498 1.00 85.25 74 VAL A N 1
ATOM 609 C CA . VAL A 1 74 ? 2.331 -3.194 15.184 1.00 85.25 74 VAL A CA 1
ATOM 610 C C . VAL A 1 74 ? 3.058 -2.324 14.162 1.00 85.25 74 VAL A C 1
ATOM 612 O O . VAL A 1 74 ? 2.444 -1.909 13.189 1.00 85.25 74 VAL A O 1
ATOM 615 N N . ASN A 1 75 ? 4.356 -2.055 14.333 1.00 84.81 75 ASN A N 1
ATOM 616 C CA . ASN A 1 75 ? 5.070 -1.157 13.416 1.00 84.81 75 ASN A CA 1
ATOM 617 C C . ASN A 1 75 ? 5.215 -1.755 12.010 1.00 84.81 75 ASN A C 1
ATOM 619 O O . ASN A 1 75 ? 5.098 -1.039 11.019 1.00 84.81 75 ASN A O 1
ATOM 623 N N . ARG A 1 76 ? 5.458 -3.069 11.923 1.00 84.12 76 ARG A N 1
ATOM 624 C CA . ARG A 1 76 ? 5.555 -3.776 10.641 1.00 84.12 76 ARG A CA 1
ATOM 625 C C . ARG A 1 76 ? 4.202 -3.784 9.935 1.00 84.12 76 ARG A C 1
ATOM 627 O O . ARG A 1 76 ? 4.132 -3.464 8.755 1.00 84.12 76 ARG A O 1
ATOM 634 N N . ASN A 1 77 ? 3.139 -4.107 10.664 1.00 84.81 77 ASN A N 1
ATOM 635 C CA . ASN A 1 77 ? 1.785 -4.145 10.128 1.00 84.81 77 ASN A CA 1
ATOM 636 C C . ASN A 1 77 ? 1.311 -2.746 9.727 1.00 84.81 77 ASN A C 1
ATOM 638 O O . ASN A 1 77 ? 0.735 -2.587 8.659 1.00 84.81 77 ASN A O 1
ATOM 642 N N . ALA A 1 78 ? 1.622 -1.723 10.528 1.00 87.06 78 ALA A N 1
ATOM 643 C CA . ALA A 1 78 ? 1.329 -0.335 10.193 1.00 87.06 78 ALA A CA 1
ATOM 644 C C . ALA A 1 78 ? 1.989 0.059 8.873 1.00 87.06 78 ALA A C 1
ATOM 646 O O . ALA A 1 78 ? 1.340 0.692 8.049 1.00 87.06 78 ALA A O 1
ATOM 647 N N . LEU A 1 79 ? 3.240 -0.353 8.640 1.00 84.31 79 LEU A N 1
ATOM 648 C CA . LEU A 1 79 ? 3.941 -0.070 7.390 1.00 84.31 79 LEU A CA 1
ATOM 649 C C . LEU A 1 79 ? 3.256 -0.751 6.200 1.00 84.31 79 LEU A C 1
ATOM 651 O O . LEU A 1 79 ? 2.939 -0.080 5.227 1.00 84.31 79 LEU A O 1
ATOM 655 N N . ILE A 1 80 ? 2.959 -2.050 6.313 1.00 84.06 80 ILE A N 1
ATOM 656 C CA . ILE A 1 80 ? 2.281 -2.822 5.259 1.00 84.06 80 ILE A CA 1
ATOM 657 C C . ILE A 1 80 ? 0.920 -2.206 4.919 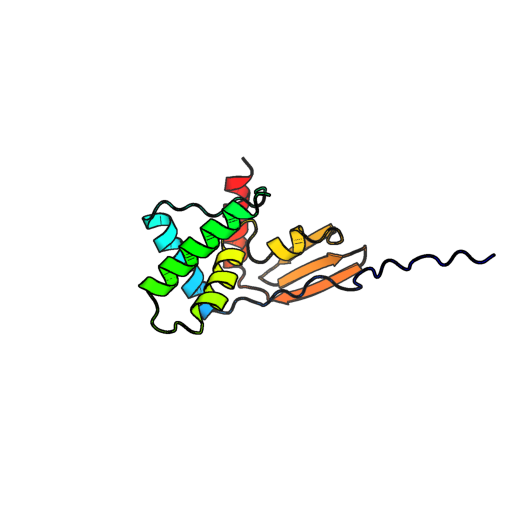1.00 84.06 80 ILE A C 1
ATOM 659 O O . ILE A 1 80 ? 0.609 -2.010 3.750 1.00 84.06 80 ILE A O 1
ATOM 663 N N . ILE A 1 81 ? 0.115 -1.874 5.929 1.00 86.06 81 ILE A N 1
ATOM 664 C CA . ILE A 1 81 ? -1.230 -1.318 5.732 1.00 86.06 81 ILE A CA 1
ATOM 665 C C . ILE A 1 81 ? -1.160 0.103 5.182 1.00 86.06 81 ILE A C 1
ATOM 667 O O . ILE A 1 81 ? -1.912 0.443 4.275 1.00 86.06 81 ILE A O 1
ATOM 671 N N . THR A 1 82 ? -0.249 0.927 5.703 1.00 86.88 82 THR A N 1
ATOM 672 C CA . THR A 1 82 ? -0.025 2.286 5.195 1.00 86.88 82 THR A CA 1
ATOM 673 C C . THR A 1 82 ? 0.343 2.227 3.723 1.00 86.88 82 THR A C 1
ATOM 675 O O . THR A 1 82 ? -0.262 2.945 2.935 1.00 86.88 82 THR A O 1
ATOM 678 N N . ASP A 1 83 ? 1.275 1.354 3.341 1.00 82.31 83 ASP A N 1
ATOM 679 C CA . ASP A 1 83 ? 1.676 1.166 1.948 1.00 82.31 83 ASP A CA 1
ATOM 680 C C . ASP A 1 83 ? 0.525 0.618 1.099 1.00 82.31 83 ASP A C 1
ATOM 682 O O . ASP A 1 83 ? 0.309 1.100 -0.004 1.00 82.31 83 ASP A O 1
ATOM 686 N N . ALA A 1 84 ? -0.256 -0.334 1.616 1.00 82.56 84 ALA A N 1
ATOM 687 C CA . ALA A 1 84 ? -1.356 -0.953 0.883 1.00 82.56 84 ALA A CA 1
ATOM 688 C C . ALA A 1 84 ? -2.582 -0.043 0.695 1.00 82.56 84 ALA A C 1
ATOM 690 O O . ALA A 1 84 ? -3.340 -0.266 -0.250 1.00 82.56 84 ALA A O 1
ATOM 691 N N . LEU A 1 85 ? -2.797 0.926 1.592 1.00 82.31 85 LEU A N 1
ATOM 692 C CA . LEU A 1 85 ? -3.930 1.860 1.563 1.00 82.31 85 LEU A CA 1
ATOM 693 C C . LEU A 1 85 ? -3.572 3.238 1.001 1.00 82.31 85 LEU A C 1
ATOM 695 O O . LEU A 1 85 ? -4.465 3.957 0.568 1.00 82.31 85 LEU A O 1
ATOM 699 N N . SER A 1 86 ? -2.297 3.627 1.031 1.00 81.19 86 SER A N 1
ATOM 700 C CA . SER A 1 86 ? -1.842 4.908 0.490 1.00 81.19 86 SER A CA 1
ATOM 701 C C . SER A 1 86 ? -1.567 4.805 -0.999 1.00 81.19 86 SER A C 1
ATOM 703 O O . SER A 1 86 ? -1.012 3.820 -1.482 1.00 81.19 86 SER A O 1
ATOM 705 N N . GLY A 1 87 ? -1.850 5.884 -1.717 1.00 79.75 87 GLY A N 1
ATOM 706 C CA . GLY A 1 87 ? -1.496 5.995 -3.119 1.00 79.75 87 GLY A CA 1
ATOM 707 C C . GLY A 1 87 ? -2.075 4.883 -3.986 1.00 79.75 87 GLY A C 1
ATOM 708 O O . GLY A 1 87 ? -3.287 4.692 -4.010 1.00 79.75 87 GLY A O 1
ATOM 709 N N . ILE A 1 88 ? -1.206 4.178 -4.719 1.00 80.38 88 ILE A N 1
ATOM 710 C CA . ILE A 1 88 ? -1.598 3.016 -5.528 1.00 80.38 88 ILE A CA 1
ATOM 711 C C . ILE A 1 88 ? -1.286 1.674 -4.833 1.00 80.38 88 ILE A C 1
ATOM 713 O O . ILE A 1 88 ? -1.033 0.662 -5.487 1.00 80.38 88 ILE A O 1
ATOM 717 N N . GLY A 1 89 ? -1.299 1.637 -3.500 1.00 84.31 89 GLY A N 1
ATOM 718 C CA . GLY A 1 89 ? -1.166 0.399 -2.738 1.00 84.31 89 GLY A CA 1
ATOM 719 C C . GLY A 1 89 ? 0.204 -0.267 -2.902 1.00 84.31 89 GLY A C 1
ATOM 720 O O . GLY A 1 89 ? 1.235 0.399 -2.980 1.00 84.31 89 GLY A O 1
ATOM 721 N N . LEU A 1 90 ? 0.224 -1.601 -3.029 1.00 83.50 90 LEU A N 1
ATOM 722 C CA . LEU A 1 90 ? 1.456 -2.381 -3.248 1.00 83.50 90 LEU A CA 1
ATOM 723 C C . LEU A 1 90 ? 2.307 -1.905 -4.433 1.00 83.50 90 LEU A C 1
ATOM 725 O O . LEU A 1 90 ? 3.513 -2.139 -4.456 1.00 83.50 90 LEU A O 1
ATOM 729 N N . LEU A 1 91 ? 1.686 -1.261 -5.421 1.00 86.56 91 LEU A N 1
ATOM 730 C CA . LEU A 1 91 ? 2.361 -0.792 -6.624 1.00 86.56 91 LEU A CA 1
ATOM 731 C C . LEU A 1 91 ? 3.050 0.569 -6.419 1.00 86.56 91 LEU A C 1
ATOM 733 O O . LEU A 1 91 ? 3.825 0.985 -7.275 1.00 86.56 91 LEU A O 1
ATOM 737 N N . ASP A 1 92 ? 2.819 1.254 -5.291 1.00 82.69 92 ASP A N 1
ATOM 738 C CA . ASP A 1 92 ? 3.344 2.603 -5.019 1.00 82.69 92 ASP A CA 1
ATOM 739 C C . ASP A 1 92 ? 4.878 2.613 -5.010 1.00 82.69 92 ASP A C 1
ATOM 741 O O . ASP A 1 92 ? 5.498 3.560 -5.487 1.00 82.69 92 ASP A O 1
ATOM 745 N N . GLN A 1 93 ? 5.502 1.527 -4.540 1.00 79.31 93 GLN A N 1
ATOM 746 C CA . GLN A 1 93 ? 6.959 1.377 -4.565 1.00 79.31 93 GLN A CA 1
ATOM 747 C C . GLN A 1 93 ? 7.515 1.275 -5.992 1.00 79.31 93 GLN A C 1
ATOM 749 O O . GLN A 1 93 ? 8.587 1.811 -6.254 1.00 79.31 93 GLN A O 1
ATOM 754 N N . LEU A 1 94 ? 6.786 0.632 -6.912 1.00 85.56 94 LEU A N 1
ATOM 755 C CA . LEU A 1 94 ? 7.177 0.542 -8.322 1.00 85.56 94 LEU A CA 1
ATOM 756 C C . LEU A 1 94 ? 6.963 1.876 -9.033 1.00 85.56 94 LEU A C 1
ATOM 758 O O . LEU A 1 94 ? 7.837 2.314 -9.763 1.00 85.56 94 LEU A O 1
ATOM 762 N N . LEU A 1 95 ? 5.843 2.554 -8.776 1.00 83.69 95 LEU A N 1
ATOM 763 C CA . LEU A 1 95 ? 5.524 3.838 -9.411 1.00 83.69 95 LEU A CA 1
ATOM 764 C C . LEU A 1 95 ? 6.532 4.946 -9.067 1.00 83.69 95 LEU A C 1
ATOM 766 O O . LEU A 1 95 ? 6.730 5.877 -9.842 1.00 83.69 95 LEU A O 1
ATOM 770 N N . ARG A 1 96 ? 7.132 4.886 -7.875 1.00 79.69 96 ARG A N 1
ATOM 771 C CA . ARG A 1 96 ? 8.129 5.867 -7.421 1.00 79.69 96 ARG A CA 1
ATOM 772 C C . ARG A 1 96 ? 9.519 5.617 -7.996 1.00 79.69 96 ARG A C 1
ATOM 774 O O . ARG A 1 96 ? 10.366 6.504 -7.888 1.00 79.69 96 ARG A O 1
ATOM 781 N N . ASP A 1 97 ? 9.769 4.432 -8.543 1.00 83.12 97 ASP A N 1
ATOM 782 C CA . ASP A 1 97 ? 11.051 4.106 -9.146 1.00 83.12 97 ASP A CA 1
ATOM 783 C C . ASP A 1 97 ? 11.121 4.724 -10.555 1.00 83.12 97 ASP A C 1
ATOM 785 O O . ASP A 1 97 ? 10.294 4.399 -11.406 1.00 83.12 97 ASP A O 1
ATOM 789 N N . PRO A 1 98 ? 12.084 5.626 -10.824 1.00 84.56 98 PRO A N 1
ATOM 790 C CA . PRO A 1 98 ? 12.157 6.344 -12.095 1.00 84.56 98 PRO A CA 1
ATOM 791 C C . PRO A 1 98 ? 12.497 5.453 -13.297 1.00 84.56 98 PRO A C 1
ATOM 793 O O . PRO A 1 98 ? 12.408 5.929 -14.425 1.00 84.56 98 PRO A O 1
ATOM 796 N N . TYR A 1 99 ? 12.920 4.208 -13.071 1.00 87.06 99 TYR A N 1
ATOM 797 C CA . TYR A 1 99 ? 13.265 3.257 -14.126 1.00 87.06 99 TYR A CA 1
ATOM 798 C C . TYR A 1 99 ? 12.127 2.278 -14.437 1.00 87.06 99 TYR A C 1
ATOM 800 O O . TYR A 1 99 ? 12.242 1.507 -15.389 1.00 87.06 99 TYR A O 1
ATOM 808 N N . VAL A 1 100 ? 11.043 2.290 -13.652 1.00 88.75 100 VAL A N 1
ATOM 809 C CA . VAL A 1 100 ? 9.817 1.555 -13.979 1.00 88.75 100 VAL A CA 1
ATOM 810 C C . VAL A 1 100 ? 9.039 2.353 -15.018 1.00 88.75 100 VAL A C 1
ATOM 812 O O . VAL A 1 100 ? 8.620 3.482 -14.767 1.00 88.75 100 VAL A O 1
ATOM 815 N N . GLU A 1 101 ? 8.826 1.744 -16.177 1.00 89.19 101 GLU A N 1
ATOM 816 C CA . GLU A 1 101 ? 8.124 2.364 -17.302 1.00 89.19 101 GLU A CA 1
ATOM 817 C C . GLU A 1 101 ? 6.654 1.938 -17.323 1.00 89.19 101 GLU A C 1
ATOM 819 O O . GLU A 1 101 ? 5.755 2.781 -17.349 1.00 89.19 101 GLU A O 1
ATOM 824 N N . GLU A 1 102 ? 6.401 0.630 -17.228 1.00 90.69 102 GLU A N 1
ATOM 825 C CA . GLU A 1 102 ? 5.054 0.059 -17.243 1.00 90.69 102 GLU A CA 1
ATOM 826 C C . GLU A 1 102 ? 4.870 -0.998 -16.147 1.00 90.69 102 GLU A C 1
ATOM 828 O O . GLU A 1 102 ? 5.767 -1.790 -15.845 1.00 90.69 102 GLU A O 1
ATOM 833 N N . ILE A 1 103 ? 3.673 -1.027 -15.549 1.00 90.94 103 ILE A N 1
ATOM 834 C CA . ILE A 1 103 ? 3.267 -2.015 -14.543 1.00 90.94 103 ILE A CA 1
ATOM 835 C C . ILE A 1 103 ? 2.081 -2.805 -15.089 1.00 90.94 103 ILE A C 1
ATOM 837 O O . ILE A 1 103 ? 1.029 -2.248 -15.403 1.00 90.94 103 ILE A O 1
ATOM 841 N N . PHE A 1 104 ? 2.227 -4.125 -15.136 1.00 91.38 104 PHE A N 1
ATOM 842 C CA . PHE A 1 104 ? 1.214 -5.052 -15.620 1.00 91.38 104 PHE A CA 1
ATOM 843 C C . PHE A 1 104 ? 0.671 -5.882 -14.467 1.00 91.38 104 PHE A C 1
ATOM 845 O O . PHE A 1 104 ? 1.431 -6.518 -13.736 1.00 91.38 104 PHE A O 1
ATOM 852 N N . VAL A 1 105 ? -0.654 -5.936 -14.350 1.00 91.75 105 VAL A N 1
ATOM 853 C CA . VAL A 1 105 ? -1.349 -6.758 -13.357 1.00 91.75 105 VAL A CA 1
ATOM 854 C C . VAL A 1 105 ? -2.327 -7.685 -14.067 1.00 91.75 105 VAL A C 1
ATOM 856 O O . VAL A 1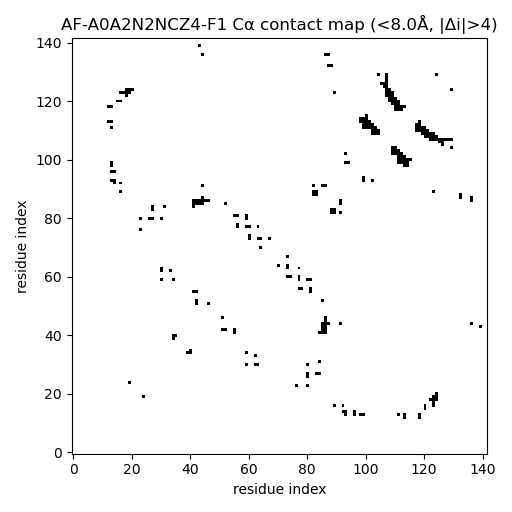 105 ? -3.133 -7.242 -14.884 1.00 91.75 105 VAL A O 1
ATOM 859 N N . ARG A 1 106 ? -2.263 -8.985 -13.764 1.00 91.19 106 ARG A N 1
ATOM 860 C CA . ARG A 1 106 ? -3.195 -9.985 -14.298 1.00 91.19 106 ARG A CA 1
ATOM 861 C C . ARG A 1 106 ? -3.399 -11.134 -13.317 1.00 91.19 106 ARG A C 1
ATOM 863 O O . ARG A 1 106 ? -2.444 -11.844 -13.011 1.00 91.19 106 ARG A O 1
ATOM 870 N N . ASN A 1 107 ? -4.639 -11.377 -12.884 1.00 90.12 107 ASN A N 1
ATOM 871 C CA . ASN A 1 107 ? -4.990 -12.456 -11.948 1.00 90.12 107 ASN A CA 1
ATOM 872 C C . ASN A 1 107 ? -4.139 -12.420 -10.659 1.00 90.12 107 ASN A C 1
ATOM 874 O O . ASN A 1 107 ? -3.657 -13.455 -10.189 1.00 90.12 107 ASN A O 1
ATOM 878 N N . GLY A 1 108 ? -3.868 -11.221 -10.135 1.00 87.12 108 GLY A N 1
ATOM 879 C CA . GLY A 1 108 ? -2.993 -11.013 -8.973 1.00 87.12 108 GLY A CA 1
ATOM 880 C C . GLY A 1 108 ? -1.480 -11.171 -9.214 1.00 87.12 108 GLY A C 1
ATOM 881 O O . GLY A 1 108 ? -0.681 -10.963 -8.295 1.00 87.12 108 GLY A O 1
ATOM 882 N N . VAL A 1 109 ? -1.065 -11.534 -10.434 1.00 91.44 109 VAL A N 1
ATOM 883 C CA . VAL A 1 109 ? 0.342 -11.604 -10.851 1.00 91.44 109 VAL A CA 1
ATOM 884 C C . VAL A 1 109 ? 0.785 -10.252 -11.390 1.00 91.44 109 VAL A C 1
ATOM 886 O O . VAL A 1 109 ? 0.090 -9.663 -12.217 1.00 91.44 109 VAL A O 1
ATOM 889 N N . VAL A 1 110 ? 1.954 -9.794 -10.945 1.00 92.75 110 VAL A N 1
ATOM 890 C CA . VAL A 1 110 ? 2.535 -8.511 -11.338 1.00 92.75 110 VAL A CA 1
ATOM 891 C C . VAL A 1 110 ? 3.815 -8.722 -12.136 1.00 92.75 110 VAL A C 1
ATOM 893 O O . VAL A 1 110 ? 4.648 -9.578 -11.819 1.00 92.75 110 VAL A O 1
ATOM 896 N N . ALA A 1 111 ? 3.963 -7.927 -13.185 1.00 92.62 111 ALA A N 1
ATOM 897 C CA . ALA A 1 111 ? 5.188 -7.788 -13.948 1.00 92.62 111 ALA A CA 1
ATOM 898 C C . ALA A 1 111 ? 5.439 -6.312 -14.253 1.00 92.62 111 ALA A C 1
ATOM 900 O O . ALA A 1 111 ? 4.501 -5.516 -14.256 1.00 92.62 111 ALA A O 1
ATOM 901 N N . VAL A 1 112 ? 6.694 -5.955 -14.491 1.00 93.56 112 VAL A N 1
ATOM 902 C CA . VAL A 1 112 ? 7.096 -4.581 -14.789 1.00 93.56 112 VAL A CA 1
ATOM 903 C C . VAL A 1 112 ? 8.064 -4.531 -15.953 1.00 93.56 112 VAL A C 1
ATOM 905 O O . VAL A 1 112 ? 8.896 -5.425 -16.109 1.00 93.56 112 VAL A O 1
ATOM 908 N N . GLU A 1 113 ? 7.960 -3.474 -16.743 1.00 91.69 113 GLU A N 1
ATOM 909 C CA . GLU A 1 113 ? 9.024 -3.054 -17.644 1.00 91.69 113 GLU A CA 1
ATOM 910 C C . GLU A 1 113 ? 9.942 -2.094 -16.885 1.00 91.69 113 GLU A C 1
ATOM 912 O O . GLU A 1 113 ? 9.495 -1.083 -16.341 1.00 91.69 113 GLU A O 1
ATOM 917 N N . TYR A 1 114 ? 11.211 -2.475 -16.776 1.00 90.75 114 TYR A N 1
ATOM 918 C CA . TYR A 1 114 ? 12.240 -1.775 -16.024 1.00 90.75 114 TYR A CA 1
ATOM 919 C C . TYR A 1 114 ? 13.449 -1.564 -16.933 1.00 90.75 114 TYR A C 1
ATOM 921 O O . TYR A 1 114 ? 14.080 -2.543 -17.337 1.00 90.75 114 TYR A O 1
ATOM 929 N N . ASP A 1 115 ? 13.757 -0.309 -17.265 1.00 86.69 115 ASP A N 1
ATOM 930 C CA . ASP A 1 115 ? 14.856 0.063 -18.174 1.00 86.69 115 ASP A CA 1
ATOM 931 C C . ASP A 1 115 ? 14.843 -0.761 -19.486 1.00 86.69 115 ASP A C 1
ATOM 933 O O . ASP A 1 115 ? 15.820 -1.418 -19.862 1.00 86.69 115 ASP A O 1
ATOM 937 N N . GLY A 1 116 ? 13.674 -0.833 -20.140 1.00 85.44 116 GLY A N 1
ATOM 938 C CA . GLY A 1 116 ? 13.450 -1.611 -21.366 1.00 85.44 116 GLY A CA 1
ATOM 939 C C . GLY A 1 116 ? 13.530 -3.139 -21.215 1.00 85.44 116 GLY A C 1
ATOM 940 O O . GLY A 1 116 ? 13.537 -3.862 -22.216 1.00 85.44 116 GLY A O 1
ATOM 941 N N . THR A 1 117 ? 13.619 -3.661 -19.986 1.00 87.75 117 THR A N 1
ATOM 942 C CA . THR A 1 117 ? 13.655 -5.101 -19.695 1.00 87.75 117 THR A CA 1
ATOM 943 C C . THR A 1 117 ? 12.413 -5.539 -18.929 1.00 87.75 117 THR A C 1
ATOM 945 O O . THR A 1 117 ? 11.978 -4.895 -17.981 1.00 87.75 117 THR A O 1
ATOM 948 N N . PHE A 1 118 ? 11.840 -6.682 -19.305 1.00 91.31 118 PHE A N 1
ATOM 949 C CA . PHE A 1 118 ? 10.645 -7.211 -18.651 1.00 91.31 118 PHE A CA 1
ATOM 950 C C . PHE A 1 118 ? 10.986 -8.086 -17.435 1.00 91.31 118 PHE A C 1
ATOM 952 O O . PHE A 1 118 ? 11.725 -9.067 -17.550 1.00 91.31 118 PHE A O 1
ATOM 959 N N . HIS A 1 119 ? 10.394 -7.782 -16.279 1.00 91.00 119 HIS A N 1
ATOM 960 C CA . HIS A 1 119 ? 10.593 -8.502 -15.021 1.00 91.00 119 HIS A CA 1
ATOM 961 C C . HIS A 1 119 ? 9.272 -9.026 -14.454 1.00 91.00 119 HIS A C 1
ATOM 963 O O . HIS A 1 119 ? 8.334 -8.274 -14.199 1.00 91.00 119 HIS A O 1
ATOM 969 N N . HIS A 1 120 ? 9.214 -10.328 -14.174 1.00 92.25 120 HIS A N 1
ATOM 970 C CA . HIS A 1 120 ? 8.073 -10.951 -13.505 1.00 92.25 120 HIS A CA 1
ATOM 971 C C . HIS A 1 120 ? 8.277 -10.954 -11.986 1.00 92.25 120 HIS A C 1
ATOM 973 O O . HIS A 1 120 ? 9.188 -11.613 -11.489 1.00 92.25 120 HIS A O 1
ATOM 979 N N . LEU A 1 121 ? 7.401 -10.269 -11.246 1.00 89.75 121 LEU A N 1
ATOM 980 C CA . LEU A 1 121 ? 7.436 -10.216 -9.778 1.00 89.75 121 LEU A CA 1
ATOM 981 C C . LEU A 1 121 ? 6.621 -11.345 -9.126 1.00 89.75 121 LEU A C 1
ATOM 983 O O . LEU A 1 121 ? 6.765 -11.620 -7.937 1.00 89.75 121 LEU A O 1
ATOM 987 N N . GLY A 1 122 ? 5.790 -12.037 -9.909 1.00 91.38 122 GLY A N 1
ATOM 988 C CA . GLY A 1 122 ? 4.962 -13.142 -9.432 1.00 91.38 122 GLY A CA 1
ATOM 989 C C . GLY A 1 122 ? 3.655 -12.664 -8.800 1.00 91.38 122 GLY A C 1
ATOM 990 O O . GLY A 1 122 ? 3.185 -11.562 -9.077 1.00 91.38 122 GLY A O 1
ATOM 991 N N . LYS A 1 123 ? 3.018 -13.525 -7.999 1.00 91.31 123 LYS A N 1
ATOM 992 C CA . LYS A 1 123 ? 1.741 -13.205 -7.349 1.00 91.31 123 LYS A CA 1
ATOM 993 C C . LYS A 1 123 ? 1.986 -12.320 -6.126 1.00 91.31 123 LYS A C 1
ATOM 995 O O . LYS A 1 123 ? 2.598 -12.782 -5.167 1.00 91.31 123 LYS A O 1
ATOM 1000 N N . LEU A 1 124 ? 1.495 -11.080 -6.164 1.00 88.06 124 LEU A N 1
ATOM 1001 C CA . LEU A 1 124 ? 1.679 -10.107 -5.077 1.00 88.06 124 LEU A CA 1
ATOM 1002 C C . LEU A 1 124 ? 0.438 -9.952 -4.189 1.00 88.06 124 LEU A C 1
ATOM 1004 O O . LEU A 1 124 ? 0.572 -9.646 -3.011 1.00 88.06 124 LEU A O 1
ATOM 1008 N N . ALA A 1 125 ? -0.755 -10.186 -4.727 1.00 87.75 125 ALA A N 1
ATOM 1009 C CA . ALA A 1 125 ? -2.005 -10.232 -3.972 1.00 87.75 125 ALA A CA 1
ATOM 1010 C C . ALA A 1 125 ? -3.051 -11.042 -4.754 1.00 87.75 125 ALA A C 1
ATOM 1012 O O . ALA A 1 125 ? -2.773 -11.542 -5.848 1.00 87.75 125 ALA A O 1
ATOM 1013 N N . ASP A 1 126 ? -4.248 -11.197 -4.196 1.00 87.69 126 ASP A N 1
ATOM 1014 C CA . ASP A 1 126 ? -5.392 -11.723 -4.941 1.00 87.69 126 ASP A CA 1
ATOM 1015 C C . ASP A 1 126 ? -5.949 -10.677 -5.918 1.00 87.69 126 ASP A C 1
ATOM 1017 O O . ASP A 1 126 ? -5.781 -9.475 -5.731 1.00 87.69 126 ASP A O 1
ATOM 1021 N N . ASP A 1 127 ? -6.617 -11.138 -6.975 1.00 87.69 127 ASP A N 1
ATOM 1022 C CA . ASP A 1 127 ? -7.120 -10.271 -8.050 1.00 87.69 127 ASP A CA 1
ATOM 1023 C C . ASP A 1 127 ? -8.099 -9.200 -7.539 1.00 87.69 127 ASP A C 1
ATOM 1025 O O . ASP A 1 127 ? -8.023 -8.038 -7.929 1.00 87.69 127 ASP A O 1
ATOM 1029 N N . SER A 1 128 ? -8.929 -9.561 -6.555 1.00 84.75 128 SER A N 1
ATOM 1030 C CA . SER A 1 128 ? -9.870 -8.651 -5.895 1.00 84.75 128 SER A CA 1
ATOM 1031 C C . SER A 1 128 ? -9.189 -7.474 -5.190 1.00 84.75 128 SER A C 1
ATOM 1033 O O . SER A 1 128 ? -9.773 -6.397 -5.087 1.00 84.75 128 SER A O 1
ATOM 1035 N N . TYR A 1 129 ? -7.952 -7.636 -4.706 1.00 85.81 129 TYR A N 1
ATOM 1036 C CA . TYR A 1 129 ? -7.193 -6.518 -4.143 1.00 85.81 129 TYR A CA 1
ATOM 1037 C C . TYR A 1 129 ? -6.889 -5.479 -5.227 1.00 85.81 129 TYR A C 1
ATOM 1039 O O . TYR A 1 129 ? -7.119 -4.290 -5.019 1.00 85.81 129 TYR A O 1
ATOM 1047 N N . PHE A 1 130 ? -6.415 -5.930 -6.392 1.00 88.00 130 PHE A N 1
ATOM 1048 C CA . PHE A 1 130 ? -6.070 -5.046 -7.504 1.00 88.00 130 PHE A CA 1
ATOM 1049 C C . PHE A 1 130 ? -7.296 -4.420 -8.167 1.00 88.00 130 PHE A C 1
ATOM 1051 O O . PHE A 1 130 ? -7.226 -3.269 -8.586 1.00 88.00 130 PHE A O 1
ATOM 1058 N N . GLU A 1 131 ? -8.424 -5.129 -8.211 1.00 85.56 131 GLU A N 1
ATOM 1059 C CA . GLU A 1 131 ? -9.703 -4.565 -8.651 1.00 85.56 131 GLU A CA 1
ATOM 1060 C C . GLU A 1 131 ? -10.138 -3.401 -7.748 1.00 85.56 131 GLU A C 1
ATOM 1062 O O . GLU A 1 131 ? -10.354 -2.288 -8.229 1.00 85.56 131 GLU A O 1
ATOM 1067 N N . ASN A 1 132 ? -10.180 -3.618 -6.428 1.00 82.31 132 ASN A N 1
ATOM 1068 C CA . ASN A 1 132 ? -10.517 -2.567 -5.463 1.00 82.31 132 ASN A CA 1
ATOM 1069 C C . ASN A 1 132 ? -9.541 -1.387 -5.531 1.00 82.31 132 ASN A C 1
ATOM 1071 O O . ASN A 1 132 ? -9.944 -0.228 -5.427 1.00 82.31 132 ASN A O 1
ATOM 1075 N N . LEU A 1 133 ? -8.255 -1.679 -5.727 1.00 83.50 133 LEU A N 1
ATOM 1076 C CA . LEU A 1 133 ? -7.230 -0.662 -5.899 1.00 83.50 133 LEU A CA 1
ATOM 1077 C C . LEU A 1 133 ? -7.466 0.171 -7.166 1.00 83.50 133 LEU A C 1
ATOM 1079 O O . LEU A 1 133 ? -7.366 1.393 -7.112 1.00 83.5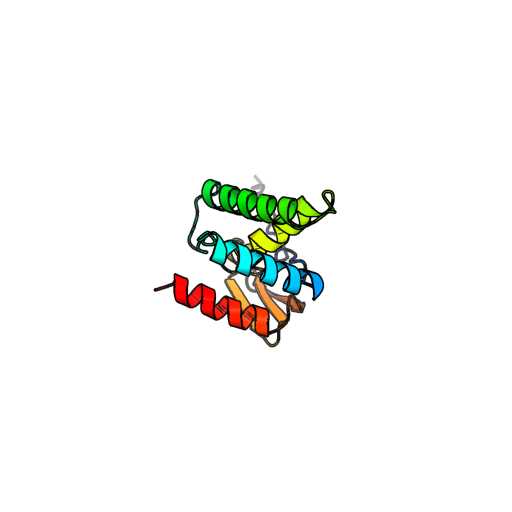0 133 LEU A O 1
ATOM 1083 N N . ALA A 1 134 ? -7.806 -0.463 -8.289 1.00 83.06 134 ALA A N 1
ATOM 1084 C CA . ALA A 1 134 ? -8.087 0.236 -9.539 1.00 83.06 134 ALA A CA 1
ATOM 1085 C C . ALA A 1 134 ? -9.279 1.1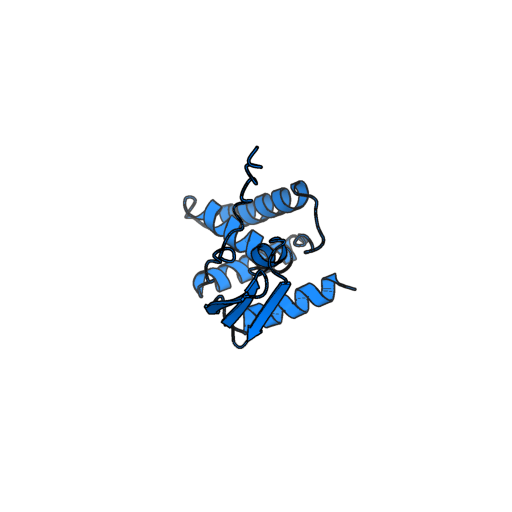95 -9.398 1.00 83.06 134 ALA A C 1
ATOM 1087 O O . ALA A 1 134 ? -9.192 2.334 -9.857 1.00 83.06 134 ALA A O 1
ATOM 1088 N N . VA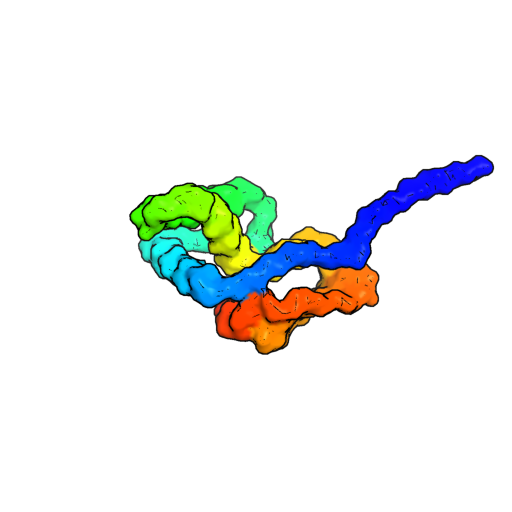L A 1 135 ? -10.349 0.774 -8.709 1.00 82.00 135 VAL A N 1
ATOM 1089 C CA . VAL A 1 135 ? -11.491 1.649 -8.389 1.00 82.00 135 VAL A CA 1
ATOM 1090 C C . VAL A 1 135 ? -11.042 2.830 -7.529 1.00 82.00 135 VAL A C 1
ATOM 1092 O O . VAL A 1 135 ? -11.304 3.978 -7.877 1.00 82.00 135 VAL A O 1
ATOM 1095 N N . HIS A 1 136 ? -10.294 2.567 -6.454 1.00 77.06 136 HIS A N 1
ATOM 1096 C CA . HIS A 1 136 ? -9.809 3.612 -5.552 1.00 77.06 136 HIS A CA 1
ATOM 1097 C C . HIS A 1 136 ? -8.950 4.664 -6.267 1.00 77.06 136 HIS A C 1
ATOM 1099 O O . HIS A 1 136 ? -9.101 5.862 -6.039 1.00 77.06 136 HIS A O 1
ATOM 1105 N N . VAL A 1 137 ? -8.051 4.227 -7.151 1.00 76.88 137 VAL A N 1
ATOM 1106 C CA . VAL A 1 137 ? -7.185 5.128 -7.920 1.00 76.88 137 VAL A CA 1
ATOM 1107 C C . VAL A 1 137 ? -7.986 5.930 -8.943 1.00 76.88 137 VAL A C 1
ATOM 1109 O O . VAL A 1 137 ? -7.717 7.120 -9.117 1.00 76.88 137 VAL A O 1
ATOM 1112 N N . ALA A 1 138 ? -8.976 5.312 -9.593 1.00 79.44 138 ALA A N 1
ATOM 1113 C CA . ALA A 1 138 ? -9.862 5.999 -10.530 1.00 79.44 138 ALA A CA 1
ATOM 1114 C C . ALA A 1 138 ? -10.658 7.119 -9.840 1.00 79.44 138 ALA A C 1
ATOM 1116 O O . ALA A 1 138 ? -10.718 8.228 -10.370 1.00 79.44 138 ALA A O 1
ATOM 1117 N N . ASP A 1 139 ? -11.170 6.872 -8.632 1.00 73.12 139 ASP A N 1
ATOM 1118 C CA . ASP A 1 139 ? -11.900 7.868 -7.835 1.00 73.12 139 ASP A CA 1
ATOM 1119 C C . ASP A 1 139 ? -11.020 9.058 -7.405 1.00 73.12 139 ASP A C 1
ATOM 1121 O O . ASP A 1 139 ? -11.516 10.167 -7.214 1.00 73.12 139 ASP A O 1
ATOM 1125 N N . GLN A 1 140 ? -9.704 8.859 -7.275 1.00 70.44 140 GLN A N 1
ATOM 1126 C CA . GLN A 1 140 ? -8.744 9.924 -6.955 1.00 70.44 140 GLN A CA 1
ATOM 1127 C C . GLN A 1 140 ? -8.233 10.702 -8.179 1.00 70.44 140 GLN A C 1
ATOM 1129 O O . GLN A 1 140 ? -7.576 11.732 -8.014 1.00 70.44 140 GLN A O 1
ATOM 1134 N N . GLY A 1 141 ? -8.439 10.182 -9.391 1.00 57.62 141 GLY A N 1
ATOM 1135 C CA . GLY A 1 141 ? -7.933 10.754 -10.642 1.00 57.62 141 GLY A CA 1
ATOM 1136 C C . GLY A 1 141 ? -8.880 11.737 -11.338 1.00 57.62 141 GLY A C 1
ATOM 1137 O O . GLY A 1 141 ? -8.521 12.228 -12.410 1.00 57.62 141 GLY A O 1
ATOM 1138 N N . GLY A 1 142 ? -10.065 11.979 -10.763 1.00 45.94 142 GLY A N 1
ATOM 1139 C CA . GLY A 1 142 ? -11.100 12.889 -11.274 1.00 45.94 142 GLY A CA 1
ATOM 1140 C C . GLY A 1 142 ? -10.870 14.362 -10.959 1.00 45.94 142 GLY A C 1
ATOM 1141 O O . GLY A 1 142 ? -10.361 14.671 -9.858 1.00 45.94 142 GLY A O 1
#

Radius of gyration: 17.36 Å; Cα contacts (8 Å, |Δi|>4): 150; chains: 1; bounding box: 59×29×43 Å